Protein AF-A0A1H0BFW3-F1 (afdb_monomer_lite)

Radius of gyration: 20.23 Å; chains: 1; bounding box: 40×32×53 Å

Foldseek 3Di:
DPPPDPPDCVVVVVCVVLVLVLCQLVVCLVCQQVLVVCVVVVNQWDADPPRRIHGSVVDRRPDDSVCSVVVSVVVNVVSVVVSVCVVCVVVVNNVCNPDDFDDPVVVVVCVVVPPDDDDPVVRD

Structure (mmCIF, N/CA/C/O backbone):
data_AF-A0A1H0BFW3-F1
#
_entry.id   AF-A0A1H0BFW3-F1
#
loop_
_atom_site.group_PDB
_atom_site.id
_atom_site.type_symbol
_atom_site.label_atom_id
_atom_site.label_alt_id
_atom_site.label_comp_id
_atom_site.label_asym_id
_atom_site.label_entity_id
_atom_site.label_seq_id
_atom_site.pdbx_PDB_ins_code
_atom_site.Cartn_x
_atom_site.Cartn_y
_atom_site.Cartn_z
_atom_site.occupancy
_atom_site.B_iso_or_equiv
_atom_site.auth_seq_id
_atom_site.auth_comp_id
_atom_site.auth_asym_id
_atom_site.auth_atom_id
_atom_site.pdbx_PDB_model_num
ATOM 1 N N . MET A 1 1 ? -13.075 -6.072 -34.380 1.00 38.03 1 MET A N 1
ATOM 2 C CA . MET A 1 1 ? -11.775 -5.541 -33.919 1.00 38.03 1 MET A CA 1
ATOM 3 C C . MET A 1 1 ? -10.892 -6.731 -33.580 1.00 38.03 1 MET A C 1
ATOM 5 O O . MET A 1 1 ? -11.387 -7.595 -32.861 1.00 38.03 1 MET A O 1
ATOM 9 N N . PRO A 1 2 ? -9.661 -6.842 -34.106 1.00 38.72 2 PRO A N 1
ATOM 10 C CA . PRO A 1 2 ? -8.729 -7.872 -33.655 1.00 38.72 2 PRO A CA 1
ATOM 11 C C . PRO A 1 2 ? -8.428 -7.637 -32.169 1.00 38.72 2 PRO A C 1
ATOM 13 O O . PRO A 1 2 ? -8.154 -6.504 -31.775 1.00 38.72 2 PRO A O 1
ATOM 16 N N . ARG A 1 3 ? -8.528 -8.679 -31.338 1.00 39.19 3 ARG A N 1
ATOM 17 C CA . ARG A 1 3 ? -8.132 -8.632 -29.924 1.00 39.19 3 ARG A CA 1
ATOM 18 C C . ARG A 1 3 ? -6.604 -8.692 -29.876 1.00 39.19 3 ARG A C 1
ATOM 20 O O . ARG A 1 3 ? -6.027 -9.741 -30.125 1.00 39.19 3 ARG A O 1
ATOM 27 N N . THR A 1 4 ? -5.960 -7.556 -29.628 1.00 51.12 4 THR A N 1
ATOM 28 C CA . THR A 1 4 ? -4.498 -7.438 -29.466 1.00 51.12 4 THR A CA 1
ATOM 29 C C . THR A 1 4 ? -4.030 -7.709 -28.035 1.00 51.12 4 THR A C 1
ATOM 31 O O . THR A 1 4 ? -2.832 -7.682 -27.773 1.00 51.12 4 THR A O 1
ATOM 34 N N . HIS A 1 5 ? -4.949 -7.970 -27.103 1.00 49.88 5 HIS A N 1
ATOM 35 C CA . HIS A 1 5 ? -4.607 -8.390 -25.751 1.00 49.88 5 HIS A CA 1
ATOM 36 C C . HIS A 1 5 ? -4.585 -9.915 -25.718 1.00 49.88 5 HIS A C 1
ATOM 38 O O . HIS A 1 5 ? -5.572 -10.558 -26.077 1.00 49.88 5 HIS A O 1
ATOM 44 N N . VAL A 1 6 ? -3.450 -10.486 -25.327 1.00 55.06 6 VAL A N 1
ATOM 45 C CA . VAL A 1 6 ? -3.400 -11.875 -24.879 1.00 55.06 6 VAL A CA 1
ATOM 46 C C . VAL A 1 6 ? -4.350 -11.938 -23.680 1.00 55.06 6 VAL A C 1
ATOM 48 O O . VAL A 1 6 ? -4.114 -11.272 -22.676 1.00 55.06 6 VAL A O 1
ATOM 51 N N . ASP A 1 7 ? -5.475 -12.631 -23.861 1.00 50.12 7 ASP A N 1
ATOM 52 C CA . ASP A 1 7 ? -6.606 -12.800 -22.931 1.00 50.12 7 ASP A CA 1
ATOM 53 C C . ASP A 1 7 ? -6.194 -13.691 -21.736 1.00 50.12 7 ASP A C 1
ATOM 55 O O . ASP A 1 7 ? -6.874 -14.651 -21.389 1.00 50.12 7 ASP A O 1
ATOM 59 N N . ASP A 1 8 ? -5.029 -13.430 -21.141 1.00 62.72 8 ASP A N 1
ATOM 60 C CA . ASP A 1 8 ? -4.548 -14.171 -19.986 1.00 62.72 8 ASP A CA 1
ATOM 61 C C . ASP A 1 8 ? -4.635 -13.267 -18.757 1.00 62.72 8 ASP A C 1
ATOM 63 O O . ASP A 1 8 ? -3.759 -12.449 -18.470 1.00 62.72 8 ASP A O 1
ATOM 67 N N . GLU A 1 9 ? -5.760 -13.367 -18.049 1.00 66.31 9 GLU A N 1
ATOM 68 C CA . GLU A 1 9 ? -6.002 -12.625 -16.811 1.00 66.31 9 GLU A CA 1
ATOM 69 C C . GLU A 1 9 ? -5.009 -13.005 -15.697 1.00 66.31 9 GLU A C 1
ATOM 71 O O . GLU A 1 9 ? -4.980 -12.336 -14.664 1.00 66.31 9 GLU A O 1
ATOM 76 N N . THR A 1 10 ? -4.138 -13.999 -15.918 1.00 79.94 10 THR A N 1
ATOM 77 C CA . THR A 1 10 ? -3.072 -14.400 -14.989 1.00 79.94 10 THR A CA 1
ATOM 78 C C . THR A 1 10 ? -2.153 -13.257 -14.582 1.00 79.94 10 THR A C 1
ATOM 80 O O . THR A 1 10 ? -1.714 -13.228 -13.433 1.00 79.94 10 THR A O 1
ATOM 83 N N . TRP A 1 11 ? -1.860 -12.285 -15.459 1.00 83.38 11 TRP A N 1
ATOM 84 C CA . TRP A 1 11 ? -1.069 -11.120 -15.036 1.00 83.38 11 TRP A CA 1
ATOM 85 C C . TRP A 1 11 ? -1.822 -10.322 -13.971 1.00 83.38 11 TRP A C 1
ATOM 87 O O . TRP A 1 11 ? -1.228 -9.874 -12.995 1.00 83.38 11 TRP A O 1
ATOM 97 N N . ARG A 1 12 ? -3.140 -10.171 -14.131 1.00 84.06 12 ARG A N 1
ATOM 98 C CA . ARG A 1 12 ? -3.978 -9.411 -13.208 1.00 84.06 12 ARG A CA 1
ATOM 99 C C . ARG A 1 12 ? -4.120 -10.155 -11.891 1.00 84.06 12 ARG A C 1
ATOM 101 O O . ARG A 1 12 ? -3.933 -9.534 -10.855 1.00 84.06 12 ARG A O 1
ATOM 108 N N . GLU 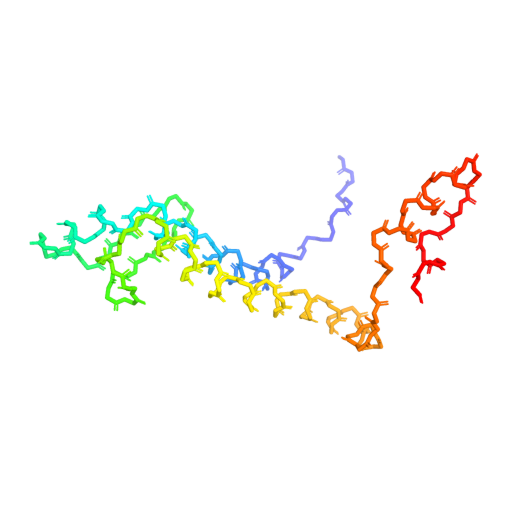A 1 13 ? -4.381 -11.459 -11.933 1.00 88.94 13 GLU A N 1
ATOM 109 C CA . GLU A 1 13 ? -4.435 -12.320 -10.743 1.00 88.94 13 GLU A CA 1
ATOM 110 C C . GLU A 1 13 ? -3.129 -12.275 -9.943 1.00 88.94 13 GLU A C 1
ATOM 112 O O . GLU A 1 13 ? -3.152 -12.237 -8.716 1.00 88.94 13 GLU A O 1
ATOM 117 N N . TRP A 1 14 ? -1.988 -12.217 -10.631 1.00 90.38 14 TRP A N 1
ATOM 118 C CA . TRP A 1 14 ? -0.679 -12.109 -9.996 1.00 90.38 14 TRP A CA 1
ATOM 119 C C . TRP A 1 14 ? -0.413 -10.725 -9.376 1.00 90.38 14 TRP A C 1
ATOM 121 O O . TRP A 1 14 ? 0.152 -10.641 -8.286 1.00 90.38 14 TRP A O 1
ATOM 131 N N . VAL A 1 15 ? -0.824 -9.635 -10.034 1.00 91.56 15 VAL A N 1
ATOM 132 C CA . VAL A 1 15 ? -0.642 -8.266 -9.510 1.00 91.56 15 VAL A CA 1
ATOM 133 C C . VAL A 1 15 ? -1.647 -7.941 -8.395 1.00 91.56 15 VAL A C 1
ATOM 135 O O . VAL A 1 15 ? -1.354 -7.126 -7.514 1.00 91.56 15 VAL A O 1
ATOM 138 N N . ASP A 1 16 ? -2.833 -8.551 -8.411 1.00 92.19 16 ASP A N 1
ATOM 139 C CA . ASP A 1 16 ? -3.951 -8.171 -7.544 1.00 92.19 16 ASP A CA 1
ATOM 140 C C . ASP A 1 16 ? -3.614 -8.165 -6.039 1.00 92.19 16 ASP A C 1
ATOM 142 O O . ASP A 1 16 ? -3.914 -7.161 -5.387 1.00 92.19 16 ASP A O 1
ATOM 146 N N . PRO A 1 17 ? -2.891 -9.154 -5.470 1.00 93.12 17 PRO A N 1
ATOM 147 C CA . PRO A 1 17 ? -2.466 -9.109 -4.070 1.00 93.12 17 PRO A CA 1
ATOM 148 C C . PRO A 1 17 ? -1.671 -7.844 -3.714 1.00 93.12 17 PRO A C 1
ATOM 150 O O . PRO A 1 17 ? -1.870 -7.259 -2.643 1.00 93.12 17 PRO A O 1
ATOM 153 N N . TYR A 1 18 ? -0.820 -7.360 -4.626 1.00 94.62 18 TYR A N 1
ATOM 154 C CA . TYR A 1 18 ? -0.051 -6.134 -4.416 1.00 94.62 18 TYR A CA 1
ATOM 155 C C . TYR A 1 18 ? -0.939 -4.884 -4.475 1.00 94.62 18 TYR A C 1
ATOM 157 O O . TYR A 1 18 ? -0.787 -3.960 -3.664 1.00 94.62 18 TYR A O 1
ATOM 165 N N . ILE A 1 19 ? -1.912 -4.859 -5.387 1.00 92.56 19 ILE A N 1
ATOM 166 C CA . ILE A 1 19 ? -2.888 -3.767 -5.486 1.00 92.56 19 ILE A CA 1
ATOM 167 C C . ILE A 1 19 ? -3.765 -3.722 -4.234 1.00 92.56 19 ILE A C 1
ATOM 169 O O . ILE A 1 19 ? -3.941 -2.653 -3.641 1.00 92.56 19 ILE A O 1
ATOM 173 N N . VAL A 1 20 ? -4.311 -4.866 -3.823 1.00 95.12 20 VAL A N 1
ATOM 174 C CA . VAL A 1 20 ? -5.186 -4.986 -2.655 1.00 95.12 20 VAL A CA 1
ATOM 175 C C . VAL A 1 20 ? -4.430 -4.583 -1.392 1.00 95.12 20 VAL A C 1
ATOM 177 O O . VAL A 1 20 ? -4.913 -3.713 -0.665 1.00 95.12 20 VAL A O 1
ATOM 180 N N . GLY A 1 21 ? -3.220 -5.111 -1.170 1.00 95.38 21 GLY A N 1
ATOM 181 C CA . GLY A 1 21 ? -2.375 -4.744 -0.027 1.00 95.38 21 GLY A CA 1
ATOM 182 C C . GLY A 1 21 ? -2.097 -3.239 0.047 1.00 95.38 21 GLY A C 1
ATOM 183 O O . GLY A 1 21 ? -2.366 -2.603 1.068 1.00 95.38 21 GLY A O 1
ATOM 184 N N . SER A 1 22 ? -1.697 -2.628 -1.074 1.00 96.12 22 SER A N 1
ATOM 185 C CA . SER A 1 22 ? -1.476 -1.176 -1.158 1.00 96.12 22 SER A CA 1
ATOM 186 C C . SER A 1 22 ? -2.739 -0.379 -0.826 1.00 96.12 22 SER A C 1
ATOM 188 O O . SER A 1 22 ? -2.709 0.584 -0.056 1.00 96.12 22 SER A O 1
ATOM 190 N N . LYS A 1 23 ? -3.886 -0.771 -1.398 1.00 95.94 23 LYS A N 1
ATOM 191 C CA . LYS A 1 23 ? -5.164 -0.087 -1.166 1.00 95.94 23 LYS A CA 1
ATOM 192 C C . LYS A 1 23 ? -5.611 -0.204 0.293 1.00 95.94 23 LYS A C 1
ATOM 194 O O . LYS A 1 23 ? -6.168 0.773 0.802 1.00 95.94 23 LYS A O 1
ATOM 199 N N . ARG A 1 24 ? -5.363 -1.336 0.966 1.00 96.81 24 ARG A N 1
ATOM 200 C CA . ARG A 1 24 ? -5.620 -1.511 2.407 1.00 96.81 24 ARG A CA 1
ATOM 201 C C . ARG A 1 24 ? -4.794 -0.518 3.223 1.00 96.81 24 ARG A C 1
ATOM 203 O O . ARG A 1 24 ? -5.390 0.328 3.888 1.00 96.81 24 ARG A O 1
ATOM 210 N N . LEU A 1 25 ? -3.466 -0.524 3.067 1.00 96.81 25 LEU A N 1
ATOM 211 C CA . LEU A 1 25 ? -2.545 0.372 3.786 1.00 96.81 25 LEU A CA 1
ATOM 212 C C . LEU A 1 25 ? -2.912 1.850 3.595 1.00 96.81 25 LEU A C 1
ATOM 214 O O . LEU A 1 25 ? -3.111 2.591 4.558 1.00 96.81 25 LEU A O 1
ATOM 218 N N . ILE A 1 26 ? -3.111 2.283 2.346 1.00 96.31 26 ILE A N 1
ATOM 219 C CA . ILE A 1 26 ? -3.462 3.676 2.031 1.00 96.31 26 ILE A CA 1
ATOM 220 C C . ILE A 1 26 ? -4.834 4.060 2.608 1.00 96.31 26 ILE A C 1
ATOM 222 O O . ILE A 1 26 ? -5.042 5.218 2.989 1.00 96.31 26 ILE A O 1
ATOM 226 N N . THR A 1 27 ? -5.782 3.120 2.653 1.00 96.44 27 THR A N 1
ATOM 227 C CA . THR A 1 27 ? -7.124 3.364 3.197 1.00 96.44 27 THR A CA 1
ATOM 228 C C . THR A 1 27 ? -7.089 3.490 4.713 1.00 96.44 27 THR A C 1
ATOM 230 O O . THR A 1 27 ? -7.653 4.457 5.230 1.00 96.44 27 THR A O 1
ATOM 233 N N . VAL A 1 28 ? -6.406 2.575 5.404 1.00 97.06 28 VAL A N 1
ATOM 234 C CA . VAL A 1 28 ? -6.240 2.602 6.863 1.00 97.06 28 VAL A CA 1
ATOM 235 C C . VAL A 1 28 ? -5.513 3.871 7.286 1.00 97.06 28 VAL A C 1
ATOM 237 O O . VAL A 1 28 ? -6.040 4.627 8.098 1.00 97.06 28 VAL A O 1
ATOM 240 N N . ARG A 1 29 ? -4.394 4.204 6.632 1.00 97.12 29 ARG A N 1
ATOM 241 C CA . ARG A 1 29 ? -3.646 5.451 6.852 1.00 97.12 29 ARG A CA 1
ATOM 242 C C . ARG A 1 29 ? -4.535 6.692 6.863 1.00 97.12 29 ARG A C 1
ATOM 244 O O . ARG A 1 29 ? -4.418 7.552 7.727 1.00 97.12 29 ARG A O 1
ATOM 251 N N . ARG A 1 30 ? -5.442 6.796 5.887 1.00 96.19 30 ARG A N 1
ATOM 252 C CA . ARG A 1 30 ? -6.338 7.955 5.727 1.00 96.19 30 ARG A CA 1
ATOM 253 C C . ARG A 1 30 ? -7.523 7.956 6.693 1.00 96.19 30 ARG A C 1
ATOM 255 O O . ARG A 1 30 ? -8.171 8.990 6.834 1.00 96.19 30 ARG A O 1
ATOM 262 N N . ASN A 1 31 ? -7.844 6.819 7.308 1.00 96.56 31 ASN A N 1
ATOM 263 C CA . ASN A 1 31 ? -9.036 6.646 8.139 1.00 96.56 31 ASN A CA 1
ATOM 264 C C . ASN A 1 31 ? -8.723 6.144 9.550 1.00 96.56 31 ASN A C 1
ATOM 266 O O . ASN A 1 31 ? -9.651 5.747 10.238 1.00 96.56 31 ASN A O 1
ATOM 270 N N . ASN A 1 32 ? -7.470 6.211 9.993 1.00 97.44 32 ASN A N 1
ATOM 271 C CA . ASN A 1 32 ? -6.962 5.606 11.223 1.00 97.44 32 ASN A CA 1
ATOM 272 C C . ASN A 1 32 ? -7.898 5.791 12.440 1.00 97.44 32 ASN A C 1
ATOM 274 O O . ASN A 1 32 ? -8.619 4.866 12.813 1.00 97.44 32 ASN A O 1
ATOM 278 N N . LEU A 1 33 ? -8.066 7.032 12.913 1.00 97.12 33 LEU A N 1
ATOM 279 C CA . LEU A 1 33 ? -8.978 7.350 14.024 1.00 97.12 33 LEU A CA 1
ATOM 280 C C . LEU A 1 33 ? -10.467 7.103 13.720 1.00 97.12 33 LEU A C 1
ATOM 282 O O . LEU A 1 33 ? -11.278 6.960 14.634 1.00 97.12 33 LEU A O 1
ATOM 286 N N . ARG A 1 34 ? -10.879 7.093 12.444 1.00 96.44 34 ARG A N 1
ATOM 287 C CA . ARG A 1 34 ? -12.267 6.750 12.078 1.00 96.44 34 ARG A CA 1
ATOM 288 C C . ARG A 1 34 ? -12.503 5.256 12.243 1.00 96.44 34 ARG A C 1
ATOM 290 O O . ARG A 1 34 ? -13.539 4.874 12.766 1.00 96.44 34 ARG A O 1
ATOM 297 N N . PHE A 1 35 ? -11.545 4.437 11.831 1.00 97.44 35 PHE A N 1
ATOM 298 C CA . PHE A 1 35 ? -11.580 2.996 12.015 1.00 97.44 35 PHE A CA 1
ATOM 299 C C . PHE A 1 35 ? -11.455 2.634 13.494 1.00 97.44 35 PHE A C 1
ATOM 301 O O . PHE A 1 35 ? -12.211 1.782 13.937 1.00 97.44 35 PHE A O 1
ATOM 308 N N . LYS A 1 36 ? -10.673 3.370 14.297 1.00 97.50 36 LYS A N 1
ATOM 309 C CA . LYS A 1 36 ? -10.682 3.199 15.761 1.00 97.50 36 LYS A CA 1
ATOM 310 C C . LYS A 1 36 ? -12.068 3.368 16.377 1.00 97.50 36 LYS A C 1
ATOM 312 O O . LYS A 1 36 ? -12.465 2.618 17.261 1.00 97.50 36 LYS A O 1
ATOM 317 N N . LYS A 1 37 ? -12.836 4.348 15.893 1.00 97.50 37 LYS A N 1
ATOM 318 C CA . LYS A 1 37 ? -14.224 4.539 16.337 1.00 97.50 37 LYS A CA 1
ATOM 319 C C . LYS A 1 37 ? -15.132 3.385 15.923 1.00 97.50 37 LYS A C 1
ATOM 321 O O . LYS A 1 37 ? -16.032 3.061 16.683 1.00 97.50 37 LYS A O 1
ATOM 326 N N . LEU A 1 38 ? -14.921 2.798 14.744 1.00 97.25 38 LEU A N 1
ATOM 327 C CA . LEU A 1 38 ? -15.676 1.621 14.302 1.00 97.25 38 LEU A CA 1
ATOM 328 C C . LEU A 1 38 ? -15.323 0.395 15.150 1.00 97.25 38 LEU A C 1
ATOM 330 O O . LEU A 1 38 ? -16.229 -0.292 15.604 1.00 97.25 38 LEU A O 1
ATOM 334 N N . GLU A 1 39 ? -14.040 0.184 15.444 1.00 97.12 39 GLU A N 1
ATOM 335 C CA . GLU A 1 39 ? -13.583 -0.868 16.361 1.00 97.12 39 GLU A CA 1
ATOM 336 C C . GLU A 1 39 ? -14.247 -0.727 17.742 1.00 97.12 39 GLU A C 1
ATOM 338 O O . GLU A 1 39 ? -14.769 -1.694 18.287 1.00 97.12 39 GLU A O 1
ATOM 343 N N . GLY A 1 40 ? -14.340 0.497 18.276 1.00 96.88 40 GLY A N 1
ATOM 344 C CA . GLY A 1 40 ? -15.060 0.771 19.527 1.00 96.88 40 GLY A CA 1
ATOM 345 C C . GLY A 1 40 ? -16.579 0.536 19.473 1.00 96.88 40 GLY A C 1
ATOM 346 O O . GLY A 1 40 ? -17.227 0.534 20.517 1.00 96.88 40 GLY A O 1
ATOM 347 N N . LEU A 1 41 ? -17.148 0.346 18.279 1.00 97.69 41 LEU A N 1
ATOM 348 C CA . LEU A 1 41 ? -18.544 -0.040 18.049 1.00 97.69 41 LEU A CA 1
ATOM 349 C C . LEU A 1 41 ? -18.693 -1.540 17.749 1.00 97.69 41 LEU A C 1
ATOM 351 O O . LEU A 1 41 ? -19.737 -1.940 17.238 1.00 97.69 41 LEU A O 1
ATOM 355 N N . ASP A 1 42 ? -17.674 -2.347 18.058 1.00 96.88 42 ASP A N 1
ATOM 356 C CA . ASP A 1 42 ? -17.645 -3.797 17.814 1.00 96.88 42 ASP A CA 1
ATOM 357 C C . ASP A 1 42 ? -17.703 -4.162 16.317 1.00 96.88 42 ASP A C 1
ATOM 359 O O . ASP A 1 42 ? -18.185 -5.221 15.923 1.00 96.88 42 ASP A O 1
ATOM 363 N N . ILE A 1 43 ? -17.219 -3.259 15.454 1.00 97.69 43 ILE A N 1
ATOM 364 C CA . ILE A 1 43 ? -17.040 -3.527 14.024 1.00 97.69 43 ILE A CA 1
ATOM 365 C C . ILE A 1 43 ? -15.625 -4.052 13.816 1.00 97.69 43 ILE A C 1
ATOM 367 O O . ILE A 1 43 ? -14.646 -3.362 14.095 1.00 97.69 43 ILE A O 1
ATOM 371 N N . ASP A 1 44 ? -15.520 -5.253 13.266 1.00 96.38 44 ASP A N 1
ATOM 372 C CA . ASP A 1 44 ? -14.263 -5.958 13.024 1.00 96.38 44 ASP A CA 1
ATOM 373 C C . ASP A 1 44 ? -13.777 -5.835 11.571 1.00 96.38 44 ASP A C 1
ATOM 375 O O . ASP A 1 44 ? -12.570 -5.828 11.315 1.00 96.38 44 ASP A O 1
ATOM 379 N N . LEU A 1 45 ? -14.704 -5.711 10.616 1.00 97.69 45 LEU A N 1
ATOM 380 C CA . LEU A 1 45 ? -14.424 -5.727 9.184 1.00 97.69 45 LEU A CA 1
ATOM 381 C C . LEU A 1 45 ? -15.030 -4.523 8.453 1.00 97.69 45 LEU A C 1
ATOM 383 O O . LEU A 1 45 ? -16.226 -4.248 8.527 1.00 97.69 45 LEU A O 1
ATOM 387 N N . VAL A 1 46 ? -14.201 -3.843 7.661 1.00 96.50 46 VAL A N 1
ATOM 388 C CA . VAL A 1 46 ? -14.627 -2.782 6.741 1.00 96.50 46 VAL A CA 1
ATOM 389 C C . VAL A 1 46 ? -14.442 -3.249 5.305 1.00 96.50 46 VAL A C 1
ATOM 391 O O . VAL A 1 46 ? -13.335 -3.595 4.895 1.00 96.50 46 VAL A O 1
ATOM 394 N N . GLU A 1 47 ? -15.512 -3.205 4.515 1.00 96.44 47 GLU A N 1
ATOM 395 C C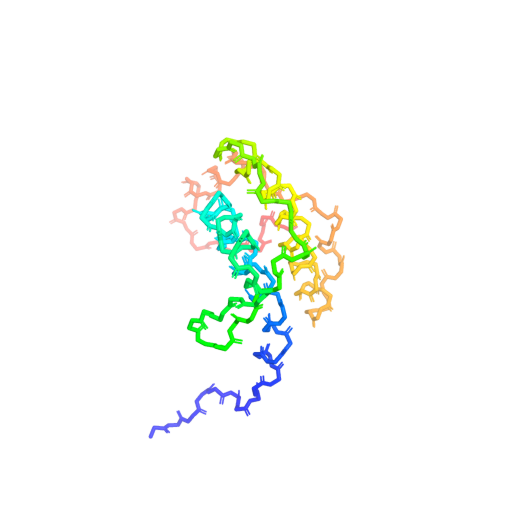A . GLU A 1 47 ? -15.454 -3.470 3.079 1.00 96.44 47 GLU A CA 1
ATOM 396 C C . GLU A 1 47 ? -15.412 -2.164 2.276 1.00 96.44 47 GLU A C 1
ATOM 398 O O . GLU A 1 47 ? -16.190 -1.228 2.483 1.00 96.44 47 GLU A O 1
ATOM 403 N N . ARG A 1 48 ? -14.469 -2.094 1.339 1.00 91.88 48 ARG A N 1
ATOM 404 C CA . ARG A 1 48 ? -14.316 -1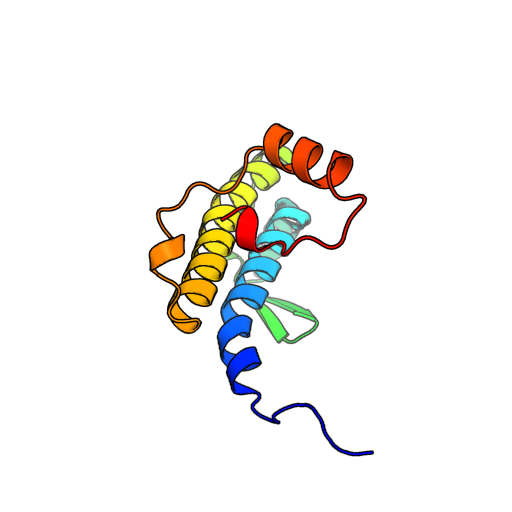.017 0.361 1.00 91.88 48 ARG A CA 1
ATOM 405 C C . ARG A 1 48 ? -14.816 -1.508 -0.998 1.00 91.88 48 ARG A C 1
ATOM 407 O O . ARG A 1 48 ? -14.945 -2.705 -1.234 1.00 91.88 48 ARG A O 1
ATOM 414 N N . LYS A 1 49 ? -15.026 -0.570 -1.930 1.00 87.75 49 LYS A N 1
ATOM 415 C CA . LYS A 1 49 ? -15.276 -0.900 -3.343 1.00 87.75 49 LYS A CA 1
ATOM 416 C C . LYS A 1 49 ? -14.287 -1.960 -3.852 1.00 87.75 49 LYS A C 1
ATOM 418 O O . LYS A 1 49 ? -13.145 -2.004 -3.392 1.00 87.75 49 LYS A O 1
ATOM 423 N N . ASP A 1 50 ? -14.721 -2.732 -4.839 1.00 85.56 50 ASP A N 1
ATOM 424 C CA . ASP A 1 50 ? -13.939 -3.809 -5.454 1.00 85.56 50 ASP A CA 1
ATOM 425 C C . ASP A 1 50 ? -13.673 -4.999 -4.497 1.00 85.56 50 ASP A C 1
ATOM 427 O O . ASP A 1 50 ? -12.727 -5.748 -4.704 1.00 85.56 50 ASP A O 1
ATOM 431 N N . GLY A 1 51 ? -14.482 -5.172 -3.439 1.00 90.75 51 GLY A N 1
ATOM 432 C CA . GLY A 1 51 ? -14.397 -6.319 -2.518 1.00 90.75 51 GLY A CA 1
ATOM 433 C C . GLY A 1 51 ? -13.209 -6.280 -1.549 1.00 90.75 51 GLY A C 1
ATOM 434 O O . GLY A 1 51 ? -12.849 -7.293 -0.952 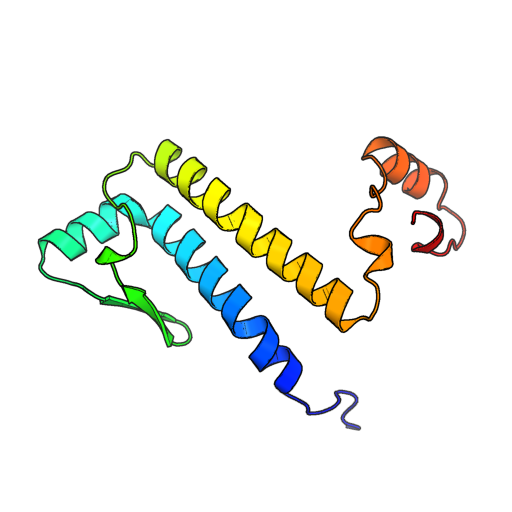1.00 90.75 51 GLY A O 1
ATOM 435 N N . ILE A 1 52 ? -12.569 -5.119 -1.381 1.00 94.69 52 ILE A N 1
ATOM 436 C CA . ILE A 1 52 ? -11.391 -4.990 -0.519 1.00 94.69 52 ILE A CA 1
ATOM 437 C C . ILE A 1 52 ? -11.835 -4.979 0.938 1.00 94.69 52 ILE A C 1
ATOM 439 O O . ILE A 1 52 ? -12.335 -3.978 1.448 1.00 94.69 52 ILE A O 1
ATOM 443 N N . GLN A 1 53 ? -11.599 -6.098 1.605 1.00 96.75 53 GLN A N 1
ATOM 444 C CA . GLN A 1 53 ? -11.871 -6.291 3.024 1.00 96.75 53 GLN A CA 1
ATOM 445 C C . GLN A 1 53 ? -10.689 -5.818 3.872 1.00 96.75 53 GLN A C 1
ATOM 447 O O . GLN A 1 53 ? -9.548 -6.133 3.545 1.00 96.75 53 GLN A O 1
ATOM 452 N N . ILE A 1 54 ? -10.944 -5.075 4.946 1.00 97.56 54 ILE A N 1
ATOM 453 C CA . ILE A 1 54 ? -9.954 -4.588 5.916 1.00 97.56 54 ILE A CA 1
ATOM 454 C C . ILE A 1 54 ? -10.399 -5.075 7.293 1.00 97.56 54 ILE A C 1
ATOM 456 O O . ILE A 1 54 ? -11.422 -4.605 7.793 1.00 97.56 54 ILE A O 1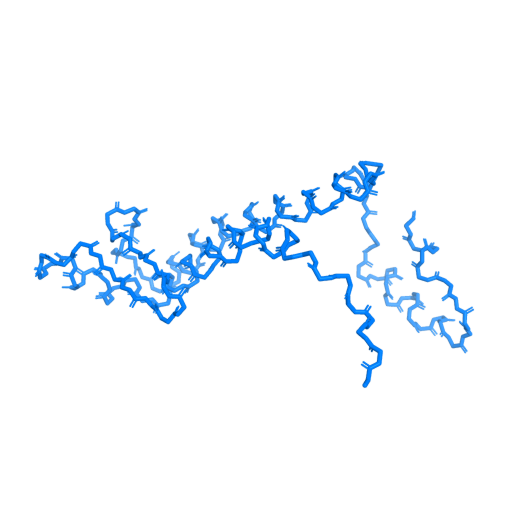
ATOM 460 N N . ARG A 1 55 ? -9.654 -5.999 7.908 1.00 97.50 55 ARG A N 1
ATOM 461 C CA . ARG A 1 55 ? -9.887 -6.363 9.311 1.00 97.50 55 ARG A CA 1
ATOM 462 C C . ARG A 1 55 ? -9.216 -5.331 10.196 1.00 97.50 55 ARG A C 1
ATOM 464 O O . ARG A 1 55 ? -8.015 -5.126 10.074 1.00 97.50 55 ARG A O 1
ATOM 471 N N . LEU A 1 56 ? -9.974 -4.682 11.068 1.00 97.62 56 LEU A N 1
ATOM 472 C CA . LEU A 1 56 ? -9.466 -3.566 11.865 1.00 97.62 56 LEU A CA 1
ATOM 473 C C . LEU A 1 56 ? -8.360 -3.999 12.836 1.00 97.62 56 LEU A C 1
ATOM 475 O O . LEU A 1 56 ? -7.3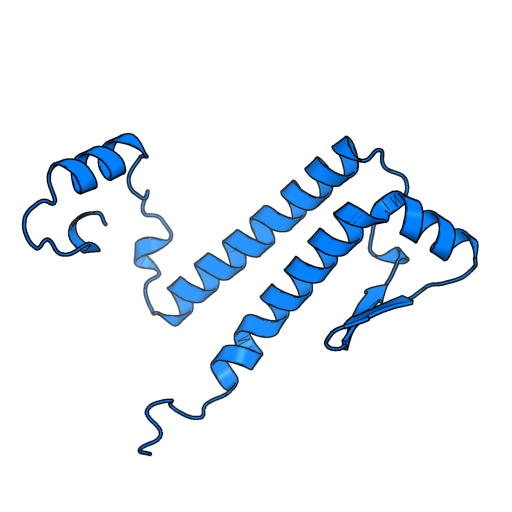72 -3.288 12.967 1.00 97.62 56 LEU A O 1
ATOM 479 N N . ALA A 1 57 ? -8.462 -5.211 13.385 1.00 96.81 57 ALA A N 1
ATOM 480 C CA . ALA A 1 57 ? -7.479 -5.791 14.302 1.00 96.81 57 ALA A CA 1
ATOM 481 C C . ALA A 1 57 ? -6.087 -6.053 13.685 1.00 96.81 57 ALA A C 1
ATOM 483 O O . ALA A 1 57 ? -5.141 -6.335 14.414 1.00 96.81 57 ALA A O 1
ATOM 484 N N . GLU A 1 58 ? -5.944 -5.990 12.356 1.00 96.94 58 GLU A N 1
ATOM 485 C CA . GLU A 1 58 ? -4.645 -6.127 11.674 1.00 96.94 58 GLU A CA 1
ATOM 486 C C . GLU A 1 58 ? -3.831 -4.818 11.691 1.00 96.94 58 GLU A C 1
ATOM 488 O O . GLU A 1 58 ? -2.697 -4.791 11.215 1.00 96.94 58 GLU A O 1
ATOM 493 N N . PHE A 1 59 ? -4.398 -3.723 12.208 1.00 97.25 59 PHE A N 1
ATOM 494 C CA . PHE A 1 59 ? -3.851 -2.378 12.074 1.00 97.25 59 PHE A CA 1
ATOM 495 C C . PHE A 1 59 ? -3.825 -1.628 13.410 1.00 97.25 59 PHE A C 1
ATOM 497 O O . PHE A 1 59 ? -4.750 -1.730 14.207 1.00 97.25 59 PHE A O 1
ATOM 504 N N . GLU A 1 60 ? -2.801 -0.797 13.618 1.00 97.25 60 GLU A N 1
ATOM 505 C CA . GLU A 1 60 ? -2.785 0.184 14.709 1.00 97.25 60 GLU A CA 1
ATOM 506 C C . GLU A 1 60 ? -3.657 1.398 14.347 1.00 97.25 60 GLU A C 1
ATOM 508 O O . GLU A 1 60 ? -3.406 2.071 13.351 1.00 97.25 60 GLU A O 1
ATOM 513 N N . LEU A 1 61 ? -4.707 1.693 15.115 1.00 96.56 61 LEU A N 1
ATOM 514 C CA . LEU A 1 61 ? -5.758 2.648 14.725 1.00 96.56 61 LEU A CA 1
ATOM 515 C C . LEU A 1 61 ? -5.808 3.926 15.573 1.00 96.56 61 LEU A C 1
ATOM 517 O O . LEU A 1 61 ? -6.608 4.814 15.266 1.00 96.56 61 LEU A O 1
ATOM 521 N N . ASP A 1 62 ? -4.972 4.040 16.607 1.00 97.12 62 ASP A N 1
ATOM 522 C CA . ASP A 1 62 ? -4.981 5.170 17.544 1.00 97.12 62 ASP A CA 1
ATOM 523 C C . ASP A 1 62 ? -3.769 6.102 17.382 1.00 97.12 62 ASP A C 1
ATOM 525 O O . ASP A 1 62 ? -3.124 6.509 18.346 1.00 97.12 62 ASP A O 1
ATOM 529 N N . MET A 1 63 ? -3.443 6.446 16.136 1.00 97.69 63 MET A N 1
ATOM 530 C CA . MET A 1 63 ? -2.329 7.335 15.809 1.00 97.69 63 MET A CA 1
ATOM 531 C C . MET A 1 63 ? -2.799 8.726 15.386 1.00 97.69 63 MET A C 1
ATOM 533 O O . MET A 1 63 ? -3.828 8.912 14.719 1.00 97.69 63 MET A O 1
ATOM 537 N N . HIS A 1 64 ? -1.979 9.737 15.678 1.00 95.56 64 HIS A N 1
ATOM 538 C CA . HIS A 1 64 ? -2.147 11.044 15.054 1.00 95.56 64 HIS A CA 1
ATOM 539 C C . HIS A 1 64 ? -1.893 10.944 13.538 1.00 95.56 64 HIS A C 1
ATOM 541 O O . HIS A 1 64 ? -1.099 10.133 13.069 1.00 95.56 64 HIS A O 1
ATOM 547 N N . TRP A 1 65 ? -2.522 11.802 12.725 1.00 92.94 65 TRP A N 1
ATOM 548 C CA . TRP A 1 65 ? -2.472 11.677 11.257 1.00 92.94 65 TRP A CA 1
ATOM 549 C C . TRP A 1 65 ? -1.055 11.699 10.661 1.00 92.94 65 TRP A C 1
ATOM 551 O O . TRP A 1 65 ? -0.836 11.113 9.604 1.00 92.94 65 TRP A O 1
ATOM 561 N N . ARG A 1 66 ? -0.102 12.383 11.311 1.00 96.31 66 ARG A N 1
ATOM 562 C CA . ARG A 1 66 ? 1.313 12.386 10.895 1.00 96.31 66 ARG A CA 1
ATOM 563 C C . ARG A 1 66 ? 2.002 11.061 11.196 1.00 96.31 66 ARG A C 1
ATOM 565 O O . ARG A 1 66 ? 2.756 10.591 10.359 1.00 96.31 66 ARG A O 1
ATOM 572 N N . GLU A 1 67 ? 1.719 10.478 12.354 1.00 97.69 67 GLU A N 1
ATOM 573 C CA . GLU A 1 67 ? 2.266 9.183 12.766 1.00 97.69 67 GLU A CA 1
ATOM 574 C C . GLU A 1 67 ? 1.705 8.087 11.868 1.00 97.69 67 GLU A C 1
ATOM 576 O O . GLU A 1 67 ? 2.474 7.377 11.236 1.00 97.69 67 GLU A O 1
ATOM 581 N N . ALA A 1 68 ? 0.383 8.060 11.666 1.00 97.50 68 ALA A N 1
ATOM 582 C CA . ALA A 1 68 ? -0.248 7.144 10.720 1.00 97.50 68 ALA A CA 1
ATOM 583 C C . ALA A 1 68 ? 0.309 7.316 9.296 1.00 97.50 68 ALA A C 1
ATOM 585 O O . ALA A 1 68 ? 0.467 6.338 8.568 1.00 97.50 68 ALA A O 1
ATOM 586 N N . LEU A 1 69 ? 0.594 8.555 8.867 1.00 96.50 69 LEU A N 1
ATOM 587 C CA . LEU A 1 69 ? 1.202 8.804 7.562 1.00 96.50 69 LEU A CA 1
ATOM 588 C C . LEU A 1 69 ? 2.573 8.137 7.440 1.00 96.50 69 LEU A C 1
ATOM 590 O O . LEU A 1 69 ? 2.791 7.475 6.428 1.00 96.50 69 LEU A O 1
ATOM 594 N N . SER A 1 70 ? 3.447 8.326 8.430 1.00 97.62 70 SER A N 1
ATOM 595 C CA . SER A 1 70 ? 4.786 7.733 8.455 1.00 97.62 70 SER A CA 1
ATOM 596 C C . SER A 1 70 ? 4.728 6.214 8.589 1.00 97.62 70 SER A C 1
ATOM 598 O O . SER A 1 70 ? 5.206 5.527 7.697 1.00 97.62 70 SER A O 1
ATOM 600 N N . GLU A 1 71 ? 4.042 5.696 9.609 1.00 97.81 71 GLU A N 1
ATOM 601 C CA . GLU A 1 71 ? 3.926 4.261 9.906 1.00 97.81 71 GLU A CA 1
ATOM 602 C C . GLU A 1 71 ? 3.463 3.468 8.676 1.00 97.81 71 GLU A C 1
ATOM 604 O O . GLU A 1 71 ? 4.119 2.539 8.211 1.00 97.81 71 GLU A O 1
ATOM 609 N N . TYR A 1 72 ? 2.357 3.884 8.055 1.00 97.56 72 TYR A N 1
ATOM 610 C CA . TYR A 1 72 ? 1.849 3.169 6.887 1.00 97.56 72 TYR A CA 1
ATOM 611 C C . TYR A 1 72 ? 2.587 3.485 5.590 1.00 97.56 72 TYR A C 1
ATOM 613 O O . TYR A 1 72 ? 2.391 2.762 4.617 1.00 97.56 72 TYR A O 1
ATOM 621 N N . ALA A 1 73 ? 3.390 4.550 5.526 1.00 95.69 73 ALA A N 1
ATOM 622 C CA . ALA A 1 73 ? 4.312 4.743 4.409 1.00 95.69 73 ALA A CA 1
ATOM 623 C C . ALA A 1 73 ? 5.496 3.775 4.524 1.00 95.69 73 ALA A C 1
ATOM 625 O O . ALA A 1 73 ? 5.812 3.115 3.539 1.00 95.69 73 ALA A O 1
ATOM 626 N N . GLU A 1 74 ? 6.057 3.618 5.724 1.00 97.25 74 GLU A N 1
ATOM 627 C CA . GLU A 1 74 ? 7.133 2.666 6.023 1.00 97.25 74 GLU A CA 1
ATOM 628 C C . GLU A 1 74 ? 6.694 1.217 5.788 1.00 97.25 74 GLU A C 1
ATOM 630 O O . GLU A 1 74 ? 7.470 0.416 5.281 1.00 97.25 74 GLU A O 1
ATOM 635 N N . GLN A 1 75 ? 5.429 0.876 6.055 1.00 96.19 75 GLN A N 1
ATOM 636 C CA . GLN A 1 75 ? 4.873 -0.434 5.687 1.00 96.19 75 GLN A CA 1
ATOM 637 C C . GLN A 1 75 ? 4.577 -0.570 4.181 1.00 96.19 75 GLN A C 1
ATOM 639 O O . GLN A 1 75 ? 4.616 -1.671 3.629 1.00 96.19 75 GLN A O 1
ATOM 644 N N . HIS A 1 76 ? 4.243 0.529 3.495 1.00 97.25 76 HIS A N 1
ATOM 645 C CA . HIS A 1 76 ? 3.883 0.507 2.070 1.00 97.25 76 HIS A CA 1
ATOM 646 C C . HIS A 1 76 ? 5.101 0.455 1.148 1.00 97.25 76 HIS A C 1
ATOM 648 O O . HIS A 1 76 ? 5.021 -0.138 0.072 1.00 97.25 76 HIS A O 1
ATOM 654 N N . GLU A 1 77 ? 6.225 1.023 1.574 1.00 96.12 77 GLU A N 1
ATOM 655 C CA . GLU A 1 77 ? 7.492 0.994 0.847 1.00 96.12 77 GLU A CA 1
ATOM 656 C C . GLU A 1 77 ? 7.974 -0.432 0.521 1.00 96.12 77 GLU A C 1
ATOM 658 O O . GLU A 1 77 ? 8.066 -0.740 -0.669 1.00 96.12 77 GLU A O 1
ATOM 663 N N . PRO A 1 78 ? 8.185 -1.352 1.487 1.00 95.75 78 PRO A N 1
ATOM 664 C CA . PRO A 1 78 ? 8.614 -2.713 1.179 1.00 95.75 78 PRO A CA 1
ATOM 665 C C . PRO A 1 78 ? 7.581 -3.452 0.329 1.00 95.75 78 PRO A C 1
ATOM 667 O O . PRO A 1 78 ? 7.946 -4.254 -0.521 1.00 95.75 78 PRO A O 1
ATOM 670 N N . HIS A 1 79 ? 6.288 -3.156 0.487 1.00 94.69 79 HIS A N 1
ATOM 671 C CA . HIS A 1 79 ? 5.239 -3.741 -0.348 1.00 94.69 79 HIS A CA 1
ATOM 672 C C . HIS A 1 79 ? 5.367 -3.327 -1.825 1.00 94.69 79 HIS A C 1
ATOM 674 O O . HIS A 1 79 ? 5.210 -4.161 -2.718 1.00 94.69 79 HIS A O 1
ATOM 680 N N . CYS A 1 80 ? 5.699 -2.060 -2.092 1.00 95.19 80 CYS A N 1
ATOM 681 C CA . CYS A 1 80 ? 5.992 -1.569 -3.442 1.00 95.19 80 CYS A CA 1
ATOM 682 C C . CYS A 1 80 ? 7.315 -2.116 -3.984 1.00 95.19 80 CYS A C 1
ATOM 684 O O . CYS A 1 80 ? 7.372 -2.525 -5.142 1.00 95.19 80 CYS A O 1
ATOM 686 N N . THR A 1 81 ? 8.359 -2.154 -3.155 1.00 94.12 81 THR A N 1
ATOM 687 C CA . THR A 1 81 ? 9.671 -2.693 -3.531 1.00 94.12 81 THR A CA 1
ATOM 688 C C . THR A 1 81 ? 9.564 -4.168 -3.899 1.00 94.12 81 THR A C 1
ATOM 690 O O . THR A 1 81 ? 10.003 -4.559 -4.976 1.00 94.12 81 THR A O 1
ATOM 693 N N . ASN A 1 82 ? 8.875 -4.970 -3.085 1.00 95.06 82 ASN A N 1
ATOM 694 C CA . ASN A 1 82 ? 8.632 -6.385 -3.364 1.00 95.06 82 ASN A CA 1
ATOM 695 C C . ASN A 1 82 ? 7.854 -6.583 -4.671 1.00 95.06 82 ASN A C 1
ATOM 697 O O . ASN A 1 82 ? 8.121 -7.531 -5.405 1.00 95.06 82 ASN A O 1
ATOM 701 N N . PHE A 1 83 ? 6.898 -5.700 -4.980 1.00 95.31 83 PHE A N 1
ATOM 702 C CA . PHE A 1 83 ? 6.199 -5.744 -6.264 1.00 95.31 83 PHE A CA 1
ATOM 703 C C . PHE A 1 83 ? 7.152 -5.470 -7.434 1.00 95.31 83 PHE A C 1
ATOM 705 O O . PHE A 1 83 ? 7.172 -6.239 -8.392 1.00 95.31 83 PHE A O 1
ATOM 712 N N . ALA A 1 84 ? 7.962 -4.411 -7.351 1.00 93.31 84 ALA A N 1
ATOM 713 C CA . ALA A 1 84 ? 8.931 -4.071 -8.392 1.00 93.31 84 ALA A CA 1
ATOM 714 C C . ALA A 1 84 ? 9.949 -5.204 -8.621 1.00 93.31 84 ALA A C 1
ATOM 716 O O . ALA A 1 84 ? 10.200 -5.582 -9.762 1.00 93.31 84 ALA A O 1
ATOM 717 N N . GLN A 1 85 ? 10.461 -5.809 -7.547 1.00 93.88 85 GLN A N 1
ATOM 718 C CA . GLN A 1 85 ? 11.355 -6.966 -7.629 1.00 93.88 85 GLN A CA 1
ATOM 719 C C . GLN A 1 85 ? 10.670 -8.176 -8.275 1.00 93.88 85 GLN A C 1
ATOM 721 O O . GLN A 1 85 ? 11.246 -8.813 -9.153 1.00 93.88 85 GLN A O 1
ATOM 726 N N . ALA A 1 86 ? 9.417 -8.462 -7.907 1.00 93.25 86 ALA A N 1
ATOM 727 C CA . ALA A 1 86 ? 8.660 -9.560 -8.500 1.00 93.25 86 ALA A CA 1
ATOM 728 C C . ALA A 1 86 ? 8.393 -9.344 -10.004 1.00 93.25 86 ALA A C 1
ATOM 730 O O . ALA A 1 86 ? 8.369 -10.311 -10.767 1.00 93.25 86 ALA A O 1
ATOM 731 N N . VAL A 1 87 ? 8.217 -8.091 -10.449 1.00 92.31 87 VAL A N 1
ATOM 732 C CA . VAL A 1 87 ? 8.141 -7.744 -11.881 1.00 92.31 87 VAL A CA 1
ATOM 733 C C . VAL A 1 87 ? 9.451 -8.089 -12.592 1.00 92.31 87 VAL A C 1
ATOM 735 O O . VAL A 1 87 ? 9.404 -8.722 -13.645 1.00 92.31 87 VAL A O 1
ATOM 738 N N . LEU A 1 88 ? 10.601 -7.706 -12.026 1.00 92.06 88 LEU A N 1
ATOM 739 C CA . LEU A 1 88 ? 11.919 -7.976 -12.613 1.00 92.06 88 LEU A CA 1
ATOM 740 C C . LEU A 1 88 ? 12.215 -9.477 -12.695 1.00 92.06 88 LEU A C 1
ATOM 742 O O . LEU A 1 88 ? 12.558 -9.966 -13.769 1.00 92.06 88 LEU A O 1
ATOM 746 N N . GLN A 1 89 ? 11.967 -10.215 -11.613 1.00 91.75 89 GLN A N 1
ATOM 747 C CA . GLN A 1 89 ? 12.109 -11.675 -11.571 1.00 91.75 89 GLN A CA 1
ATOM 748 C C . GLN A 1 89 ? 11.263 -12.362 -12.642 1.00 91.75 89 GLN A C 1
ATOM 750 O O . GLN A 1 89 ? 11.733 -13.231 -13.372 1.00 91.75 89 GLN A O 1
ATOM 755 N N . ARG A 1 90 ? 10.000 -11.945 -12.789 1.00 89.94 90 ARG A N 1
ATOM 756 C CA . ARG A 1 90 ? 9.102 -12.497 -13.813 1.00 89.94 90 ARG A CA 1
ATOM 757 C C . ARG A 1 90 ? 9.559 -12.165 -15.234 1.00 89.94 90 ARG A C 1
ATOM 759 O O . ARG A 1 90 ? 9.273 -12.930 -16.151 1.00 89.94 90 ARG A O 1
ATOM 766 N N . ALA A 1 91 ? 10.218 -11.026 -15.417 1.00 90.44 91 ALA A N 1
ATOM 767 C CA . ALA A 1 91 ? 10.806 -10.624 -16.686 1.00 90.44 91 ALA A CA 1
ATOM 768 C C . ALA A 1 91 ? 12.176 -11.276 -16.948 1.00 90.44 91 ALA A C 1
ATOM 770 O O . ALA A 1 91 ? 12.787 -10.953 -17.964 1.00 90.44 91 ALA A O 1
ATOM 771 N N . GLU A 1 92 ? 12.651 -12.155 -16.055 1.00 92.62 92 GLU A N 1
ATOM 772 C CA . GLU A 1 92 ? 13.990 -12.757 -16.103 1.00 92.62 92 GLU A CA 1
ATOM 773 C C . GLU A 1 92 ? 15.096 -11.684 -16.133 1.00 92.62 92 GLU A C 1
ATOM 775 O O . GLU A 1 92 ? 16.131 -11.846 -16.777 1.00 92.62 92 GLU A O 1
ATOM 780 N N . ARG A 1 93 ? 14.850 -10.559 -15.444 1.00 91.38 93 ARG A N 1
ATOM 781 C CA . ARG A 1 93 ? 15.760 -9.412 -15.322 1.00 91.38 93 ARG A CA 1
ATOM 782 C C . ARG A 1 93 ? 16.298 -9.246 -13.903 1.00 91.38 93 ARG A C 1
ATOM 784 O O . ARG A 1 93 ? 16.326 -8.144 -13.357 1.00 91.38 93 ARG A O 1
ATOM 791 N N . ASP A 1 94 ? 16.697 -10.361 -13.296 1.00 91.50 94 ASP A N 1
ATOM 792 C CA . ASP A 1 94 ? 17.317 -10.372 -11.966 1.00 91.50 94 ASP A CA 1
ATOM 793 C C . ASP A 1 94 ? 18.634 -9.586 -11.932 1.00 91.50 94 ASP A C 1
ATOM 795 O O . ASP A 1 94 ? 19.019 -9.084 -10.880 1.00 91.50 94 ASP A O 1
ATOM 799 N N . ASP A 1 95 ? 19.288 -9.430 -13.088 1.00 89.75 95 ASP A N 1
ATOM 800 C CA . ASP A 1 95 ? 20.467 -8.583 -13.278 1.00 89.75 95 ASP A CA 1
ATOM 801 C C . ASP A 1 95 ? 20.231 -7.141 -12.811 1.00 89.75 95 ASP A C 1
ATOM 803 O O . ASP A 1 95 ? 21.124 -6.532 -12.233 1.00 89.75 95 ASP A O 1
ATOM 807 N N . LEU A 1 96 ? 19.005 -6.632 -12.964 1.00 89.25 96 LEU A N 1
ATOM 808 C CA . LEU A 1 96 ? 18.642 -5.267 -12.587 1.00 89.25 96 LEU A CA 1
ATOM 809 C C . LEU A 1 96 ? 18.323 -5.087 -11.095 1.00 89.25 96 LEU A C 1
ATOM 811 O O . LEU A 1 96 ? 18.075 -3.962 -10.665 1.00 89.25 96 LEU A O 1
ATOM 815 N N . LEU A 1 97 ? 18.269 -6.158 -10.293 1.00 87.25 97 LEU A N 1
ATOM 816 C CA . LEU A 1 97 ? 17.918 -6.054 -8.867 1.00 87.25 97 LEU A CA 1
ATOM 817 C C . LEU A 1 97 ? 19.001 -5.346 -8.045 1.00 87.25 97 LEU A C 1
ATOM 819 O O . LEU A 1 97 ? 18.676 -4.663 -7.072 1.00 87.25 97 LEU A O 1
ATOM 823 N N . ASP A 1 98 ? 20.259 -5.514 -8.448 1.00 85.75 98 ASP A N 1
ATOM 824 C CA . ASP A 1 98 ? 21.433 -4.973 -7.758 1.00 85.75 98 ASP A CA 1
ATOM 825 C C . ASP A 1 98 ? 22.009 -3.728 -8.457 1.00 85.75 98 ASP A C 1
ATOM 827 O O . ASP A 1 98 ? 22.961 -3.115 -7.963 1.00 85.75 98 ASP A O 1
ATOM 831 N N . GLU A 1 99 ? 21.438 -3.326 -9.595 1.00 85.81 99 GLU A N 1
ATOM 832 C CA . GLU A 1 99 ? 21.871 -2.138 -10.322 1.00 85.81 99 GLU A CA 1
ATOM 833 C C . GLU A 1 99 ? 21.316 -0.860 -9.691 1.00 85.81 99 GLU A C 1
ATOM 835 O O . GLU A 1 99 ? 20.122 -0.720 -9.408 1.00 85.81 99 GLU A O 1
ATOM 840 N N . GLN A 1 100 ? 22.194 0.126 -9.488 1.00 84.19 100 GLN A N 1
ATOM 841 C CA . GLN A 1 100 ? 21.727 1.468 -9.178 1.00 84.19 100 GLN A CA 1
ATOM 842 C C . GLN A 1 100 ? 21.162 2.106 -10.438 1.00 84.19 100 GLN A C 1
ATOM 844 O O . GLN A 1 100 ? 21.877 2.325 -11.411 1.00 84.19 100 GLN A O 1
ATOM 849 N N . GLY A 1 101 ? 19.884 2.473 -10.371 1.00 83.56 101 GLY A N 1
ATOM 850 C CA . GLY A 1 101 ? 19.296 3.353 -11.367 1.00 83.56 101 GLY A CA 1
ATOM 851 C C . GLY A 1 101 ? 19.980 4.729 -11.392 1.00 83.56 101 GLY A C 1
ATOM 852 O O . GLY A 1 101 ? 20.632 5.129 -10.420 1.00 83.56 101 GLY A O 1
ATOM 853 N N . PRO A 1 102 ? 19.785 5.489 -12.478 1.00 86.75 102 PRO A N 1
ATOM 854 C CA . PRO A 1 102 ? 20.390 6.799 -12.645 1.00 86.75 102 PRO A CA 1
ATOM 855 C C . PRO A 1 102 ? 19.940 7.760 -11.545 1.00 86.75 102 PRO A C 1
ATOM 857 O O . PRO A 1 102 ? 18.772 7.808 -11.141 1.00 86.75 102 PRO A O 1
ATOM 860 N N . THR A 1 103 ? 20.866 8.595 -11.089 1.00 90.56 103 THR A N 1
ATOM 861 C CA . THR A 1 103 ? 20.548 9.710 -10.205 1.00 90.56 103 THR A CA 1
ATOM 862 C C . THR A 1 103 ? 19.608 10.691 -10.898 1.00 90.56 103 THR A C 1
ATOM 864 O O . THR A 1 103 ? 19.534 10.792 -12.124 1.00 90.56 103 THR A O 1
ATOM 867 N N . LYS A 1 104 ? 18.920 11.514 -10.101 1.00 90.19 104 LYS A N 1
ATOM 868 C CA . LYS A 1 104 ? 18.082 12.597 -10.631 1.00 90.19 104 LYS A CA 1
ATOM 869 C C . LYS A 1 104 ? 18.851 13.499 -11.604 1.00 90.19 104 LYS A C 1
ATOM 871 O O . LYS A 1 104 ? 18.269 13.950 -12.584 1.00 90.19 104 LYS A O 1
ATOM 876 N N . GLN A 1 105 ? 20.124 13.782 -11.322 1.00 91.75 105 GLN A N 1
ATOM 877 C CA . GLN A 1 105 ? 20.931 14.647 -12.177 1.00 91.75 105 GLN A CA 1
ATOM 878 C C . GLN A 1 105 ? 21.266 13.963 -13.504 1.00 91.75 105 GLN A C 1
ATOM 880 O O . GLN A 1 105 ? 21.104 14.592 -14.539 1.00 91.75 105 GLN A O 1
ATOM 885 N N . GLU A 1 106 ? 21.655 12.686 -13.488 1.00 89.69 106 GLU A N 1
ATOM 886 C CA . GLU A 1 106 ? 21.904 11.903 -14.710 1.00 89.69 106 GLU A CA 1
ATOM 887 C C . GLU A 1 106 ? 20.638 11.763 -15.557 1.00 89.69 106 GLU A C 1
ATOM 889 O O . GLU A 1 106 ? 20.693 11.900 -16.776 1.00 89.69 106 GLU A O 1
ATOM 894 N N . PHE A 1 107 ? 19.482 11.581 -14.916 1.00 87.38 107 PHE A N 1
ATOM 895 C CA . PHE A 1 107 ? 18.194 11.565 -15.600 1.00 87.38 107 PHE A CA 1
ATOM 896 C C . PHE A 1 107 ? 17.844 12.916 -16.235 1.00 87.38 107 PHE A C 1
ATOM 898 O O . PHE A 1 107 ? 17.374 12.957 -17.369 1.00 87.38 107 PHE A O 1
ATOM 905 N N . ILE A 1 108 ? 18.096 14.032 -15.541 1.00 88.94 108 ILE A N 1
ATOM 906 C CA . ILE A 1 108 ? 17.900 15.373 -16.112 1.00 88.94 108 ILE A CA 1
ATOM 907 C C . ILE A 1 108 ? 18.836 15.586 -17.304 1.00 88.94 108 ILE A C 1
ATOM 909 O O . ILE A 1 108 ? 18.359 15.978 -18.364 1.00 88.94 108 ILE A O 1
ATOM 913 N N . THR A 1 109 ? 20.125 15.263 -17.162 1.00 88.44 109 THR A N 1
ATOM 914 C CA . THR A 1 109 ? 21.101 15.361 -18.254 1.00 88.44 109 THR A CA 1
ATOM 915 C C . THR A 1 109 ? 20.666 14.526 -19.458 1.00 88.44 109 THR A C 1
ATOM 917 O O . THR A 1 109 ? 20.672 15.024 -20.578 1.00 88.44 109 THR A O 1
ATOM 920 N N . TYR A 1 110 ? 20.203 13.289 -19.244 1.00 84.12 110 TYR A N 1
ATOM 921 C CA . TYR A 1 110 ? 19.662 12.446 -20.312 1.00 84.12 110 TYR A CA 1
ATOM 922 C C . TYR A 1 110 ? 18.496 13.113 -21.059 1.00 84.12 110 TYR A C 1
ATOM 924 O O . TYR A 1 110 ? 18.449 13.068 -22.287 1.00 84.12 110 TYR A O 1
ATOM 932 N N . LEU A 1 111 ? 17.561 13.745 -20.341 1.00 84.56 111 LEU A N 1
ATOM 933 C CA . LEU A 1 111 ? 16.424 14.438 -20.955 1.00 84.56 111 LEU A CA 1
ATOM 934 C C . LEU A 1 111 ? 16.838 15.703 -21.718 1.00 84.56 111 LEU A C 1
ATOM 936 O O . LEU A 1 111 ? 16.263 15.994 -22.765 1.00 84.56 111 LEU A O 1
ATOM 940 N N . GLU A 1 112 ? 17.807 16.455 -21.198 1.00 85.06 112 GLU A N 1
ATOM 941 C CA . GLU A 1 112 ? 18.314 17.686 -21.817 1.00 85.06 112 GLU A CA 1
ATOM 942 C C . GLU A 1 112 ? 19.149 17.390 -23.072 1.00 85.06 112 GLU A C 1
ATOM 944 O O . GLU A 1 112 ? 18.997 18.069 -24.090 1.00 85.06 112 GLU A O 1
ATOM 949 N N . ASP A 1 113 ? 19.957 16.329 -23.034 1.00 77.12 113 ASP A N 1
ATOM 950 C CA . ASP A 1 113 ? 20.764 15.861 -24.165 1.00 77.12 113 ASP A CA 1
ATOM 951 C C . ASP A 1 113 ? 19.930 15.070 -25.201 1.00 77.12 113 ASP A C 1
ATOM 953 O O . ASP A 1 113 ? 20.355 14.871 -26.342 1.00 77.12 113 ASP A O 1
ATOM 957 N N . GLY A 1 114 ? 18.727 14.625 -24.819 1.00 61.38 114 GLY A N 1
ATOM 958 C CA . GLY A 1 114 ? 17.819 13.746 -25.564 1.00 61.38 114 GLY A CA 1
ATOM 959 C C . GLY A 1 114 ? 16.966 14.407 -26.658 1.00 61.38 114 GLY A C 1
ATOM 960 O O . GLY A 1 114 ? 15.875 13.923 -26.951 1.00 61.38 114 GLY A O 1
ATOM 961 N N . LEU A 1 115 ? 17.436 15.481 -27.307 1.00 57.00 115 LEU A N 1
ATOM 962 C CA . LEU A 1 115 ? 16.789 16.055 -28.508 1.00 57.00 115 LEU A CA 1
ATOM 963 C C . LEU A 1 115 ? 16.962 15.187 -29.781 1.00 57.00 115 LEU A C 1
ATOM 965 O O . LEU A 1 115 ? 16.557 15.593 -30.871 1.00 57.00 115 LEU A O 1
ATOM 969 N N . VAL A 1 116 ? 17.545 13.992 -29.654 1.00 62.34 116 VAL A N 1
ATOM 970 C CA . VAL A 1 116 ? 17.755 12.998 -30.718 1.00 62.34 116 VAL A CA 1
ATOM 971 C C . VAL A 1 116 ? 17.283 11.637 -30.195 1.00 62.34 116 VAL A C 1
ATOM 973 O O . VAL A 1 116 ? 17.531 11.335 -29.031 1.00 62.34 116 VAL A O 1
ATOM 976 N N . GLU A 1 117 ? 16.599 10.835 -31.024 1.00 63.88 117 GLU A N 1
ATOM 977 C CA . GLU A 1 117 ? 16.096 9.490 -30.680 1.00 63.88 117 GLU A CA 1
ATOM 978 C C . GLU A 1 117 ? 17.191 8.632 -30.017 1.00 63.88 117 GLU A C 1
ATOM 980 O O . GLU A 1 117 ? 18.066 8.094 -30.695 1.00 63.88 117 GLU A O 1
ATOM 985 N N . ARG A 1 118 ? 17.146 8.515 -28.686 1.00 68.69 118 ARG A N 1
ATOM 986 C CA . ARG A 1 118 ? 17.991 7.614 -27.897 1.00 68.69 118 ARG A CA 1
ATOM 987 C C . ARG A 1 118 ? 17.155 6.487 -27.312 1.00 68.69 118 ARG A C 1
ATOM 989 O O . ARG A 1 118 ? 15.984 6.683 -26.978 1.00 68.69 118 ARG A O 1
ATOM 996 N N . ASP A 1 119 ? 17.768 5.312 -27.194 1.00 75.12 119 ASP A N 1
ATOM 997 C CA . ASP A 1 119 ? 17.168 4.190 -26.481 1.00 75.12 119 ASP A CA 1
ATOM 998 C C . ASP A 1 119 ? 17.288 4.444 -24.974 1.00 75.12 119 ASP A C 1
ATOM 1000 O O . ASP A 1 119 ? 18.381 4.591 -24.435 1.00 75.12 119 ASP A O 1
ATOM 1004 N N . PHE A 1 120 ? 16.149 4.478 -24.282 1.00 74.12 120 PHE A N 1
ATOM 1005 C CA . PHE A 1 120 ? 16.075 4.667 -22.832 1.00 74.12 120 PHE A CA 1
ATOM 1006 C C . PHE A 1 120 ? 16.842 3.591 -22.051 1.00 74.12 120 PHE A C 1
ATOM 1008 O O . PHE A 1 120 ? 17.232 3.811 -20.906 1.00 74.12 120 PHE A O 1
ATOM 1015 N N . ARG A 1 121 ? 17.078 2.430 -22.672 1.00 73.06 121 ARG A N 1
ATOM 1016 C CA . ARG A 1 121 ? 17.900 1.363 -22.100 1.00 73.06 121 ARG A CA 1
ATOM 1017 C C . ARG A 1 121 ? 19.361 1.762 -21.935 1.00 73.06 121 ARG A C 1
ATOM 1019 O O . ARG A 1 121 ? 20.015 1.171 -21.106 1.00 73.06 121 ARG A O 1
ATOM 1026 N N . GLU A 1 122 ? 19.872 2.769 -22.643 1.00 73.12 122 GLU A N 1
ATOM 1027 C CA . GLU A 1 122 ? 21.262 3.227 -22.469 1.00 73.12 122 GLU A CA 1
ATOM 1028 C C . GLU A 1 122 ? 21.534 3.852 -21.086 1.00 73.12 122 GLU A C 1
ATOM 1030 O O . GLU A 1 122 ? 22.685 4.117 -20.750 1.00 73.12 122 GLU A O 1
ATOM 1035 N N . MET A 1 123 ? 20.491 4.111 -20.289 1.00 72.31 123 MET A N 1
ATOM 1036 C CA . MET A 1 123 ? 20.615 4.602 -18.913 1.00 72.31 123 MET A CA 1
ATOM 1037 C C . MET A 1 123 ? 20.835 3.499 -17.862 1.00 72.31 123 MET A C 1
ATOM 1039 O O . MET A 1 123 ? 21.049 3.847 -16.699 1.00 72.31 123 MET A O 1
ATOM 1043 N N . PHE A 1 124 ? 20.727 2.223 -18.246 1.00 67.69 124 PHE A N 1
ATOM 1044 C CA . PHE A 1 124 ? 20.791 1.050 -17.370 1.00 67.69 124 PHE A CA 1
ATOM 1045 C C . PHE A 1 124 ? 21.716 0.008 -18.009 1.00 67.69 124 PHE A C 1
ATOM 1047 O O . PHE A 1 124 ? 22.773 -0.280 -17.419 1.00 67.69 124 PHE A O 1
#

Organism: NCBI:txid996166

Sequence (124 aa):
MPRTHVDDETWREWVDPYIVGSKRLITVRRNNLRFKKLEGLDIDLVERKDGIQIRLAEFELDMHWREALSEYAEQHEPHCTNFAQAVLQRAERDDLLDEQGPTKQEFITYLEDGLVERDFREMF

InterPro domains:
  IPR058485 Protein of unknown function DUF8172 [PF26511] (1-113)

pLDDT: mean 87.94, std 13.82, range [38.03, 97.81]

Secondary structure (DSSP, 8-state):
----S---THHHHHHHHHHHHHHHHHHHHHHHHHHHHHHTTT--EEEEGGGEEEEGGGS-----HHHHHHHHHHHHHHHHHHHHHHHHHHTT-GGGGSPPPPPHHHHHHHHHH-SS---GGGG-